Protein AF-A0AAN4SB08-F1 (afdb_monomer)

Sequence (78 aa):
MTSYQSVQTKQTSASGQAHIIQNDAEALEVAKQFAEQFKKTAVERDAKRILPYTEIDALSQSGLWAITVPKQYGGAEV

Solvent-accessible surface area (backbone atoms only — not comparable to full-atom values): 4825 Å² total; per-residue (Å²): 136,86,81,78,78,79,80,77,78,73,76,84,65,85,68,72,84,51,40,74,41,82,42,59,68,58,48,53,50,54,52,50,54,50,50,61,59,46,60,75,49,45,65,60,32,60,76,68,69,54,81,62,59,70,59,51,53,53,46,61,41,57,22,67,84,28,33,84,32,50,56,94,79,71,25,27,55,89

Foldseek 3Di:
DDDDDPPPPPPPPPDPAADAAADPVLLVVLVVVLCVVCVVCVVVCVVVVPDPPVSVVVVRSNLNVQACPDVVVVHRND

Radius of gyration: 15.52 Å; Cα contacts (8 Å, |Δi|>4): 64; chains: 1; bounding box: 47×26×37 Å

pLDDT: mean 79.44, std 12.69, range [44.5, 93.19]

Mean predicted aligned error: 8.57 Å

Structure (mmCIF, N/CA/C/O backbone):
data_AF-A0AAN4SB08-F1
#
_entry.id   AF-A0AAN4SB08-F1
#
loop_
_atom_site.group_PDB
_atom_site.id
_atom_site.type_symbol
_atom_site.label_atom_id
_atom_site.label_alt_id
_atom_site.label_comp_id
_atom_site.label_asym_id
_atom_site.label_entity_id
_atom_site.label_seq_id
_atom_site.pdbx_PDB_ins_code
_atom_site.Cartn_x
_atom_site.Cartn_y
_atom_site.Cartn_z
_atom_site.occupancy
_atom_site.B_iso_or_equiv
_atom_site.auth_seq_id
_atom_site.auth_comp_id
_atom_site.auth_asym_id
_atom_site.auth_atom_id
_atom_site.pdbx_PDB_model_num
ATOM 1 N N . MET A 1 1 ? 31.091 -14.921 -10.393 1.00 44.50 1 MET A N 1
ATOM 2 C CA . MET A 1 1 ? 31.336 -13.831 -9.427 1.00 44.50 1 MET A CA 1
ATOM 3 C C . MET A 1 1 ? 30.101 -12.938 -9.463 1.00 44.50 1 MET A C 1
ATOM 5 O O . MET A 1 1 ? 29.992 -12.091 -10.337 1.00 44.50 1 MET A O 1
ATOM 9 N N . THR A 1 2 ? 29.086 -13.253 -8.655 1.00 53.81 2 THR A N 1
ATOM 10 C CA . THR A 1 2 ? 27.779 -12.576 -8.714 1.00 53.81 2 THR A CA 1
ATOM 11 C C . THR A 1 2 ? 27.869 -11.281 -7.920 1.00 53.81 2 THR A C 1
ATOM 13 O O . THR A 1 2 ? 28.003 -11.315 -6.700 1.00 53.81 2 THR A O 1
ATOM 16 N N . SER A 1 3 ? 27.858 -10.148 -8.621 1.00 66.25 3 SER A N 1
ATOM 17 C CA . SER A 1 3 ? 27.832 -8.826 -7.999 1.00 66.25 3 SER A CA 1
ATOM 18 C C . SER A 1 3 ? 26.439 -8.585 -7.419 1.00 66.25 3 SER A C 1
ATOM 20 O O . SER A 1 3 ? 25.457 -8.580 -8.159 1.00 66.25 3 SER A O 1
ATOM 22 N N . TYR A 1 4 ? 26.344 -8.408 -6.103 1.00 66.56 4 TYR A N 1
ATOM 23 C CA . TYR A 1 4 ? 25.108 -7.978 -5.454 1.00 66.56 4 TYR A CA 1
ATOM 24 C C . TYR A 1 4 ? 24.916 -6.483 -5.706 1.00 66.56 4 TYR A C 1
ATOM 26 O O . TYR A 1 4 ? 25.849 -5.697 -5.540 1.00 66.56 4 TYR A O 1
ATOM 34 N N . GLN A 1 5 ? 23.718 -6.088 -6.132 1.00 61.78 5 GLN A N 1
ATOM 35 C CA . GLN A 1 5 ? 23.372 -4.680 -6.261 1.00 61.78 5 GLN A CA 1
ATOM 36 C C . GLN A 1 5 ? 23.189 -4.103 -4.858 1.00 61.78 5 GLN A C 1
ATOM 38 O O . GLN A 1 5 ? 22.358 -4.584 -4.089 1.00 61.78 5 GLN A O 1
ATOM 43 N N . SER A 1 6 ? 24.010 -3.113 -4.513 1.00 62.62 6 SER A N 1
ATOM 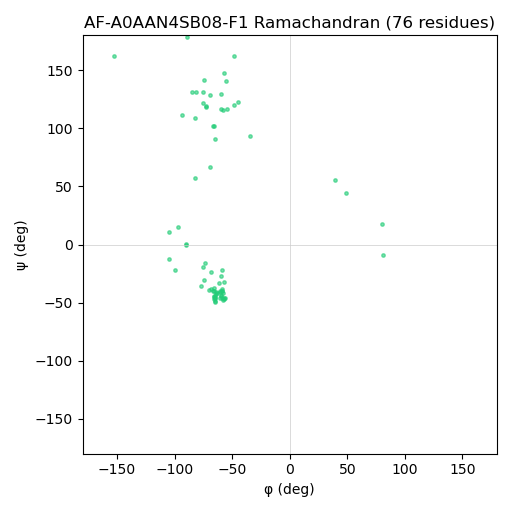44 C CA . SER A 1 6 ? 23.983 -2.431 -3.223 1.00 62.62 6 SER A CA 1
ATOM 45 C C . SER A 1 6 ? 22.575 -1.900 -2.968 1.00 62.62 6 SER A C 1
ATOM 47 O O . SER A 1 6 ? 22.086 -1.061 -3.727 1.00 62.62 6 SER A O 1
ATOM 49 N N . VAL A 1 7 ? 21.912 -2.397 -1.923 1.00 62.59 7 VAL A N 1
ATOM 50 C CA . VAL A 1 7 ? 20.605 -1.885 -1.506 1.00 62.59 7 VAL A CA 1
ATOM 51 C C . VAL A 1 7 ? 20.832 -0.452 -1.033 1.00 62.59 7 VAL A C 1
ATOM 53 O O . VAL A 1 7 ? 21.390 -0.225 0.038 1.00 62.59 7 VAL A O 1
ATOM 56 N N . GLN A 1 8 ? 20.485 0.528 -1.864 1.00 61.06 8 GLN A N 1
ATOM 57 C CA . GLN A 1 8 ? 20.506 1.929 -1.465 1.00 61.06 8 GLN A CA 1
ATOM 58 C C . GLN A 1 8 ? 19.420 2.109 -0.406 1.00 61.06 8 GLN A C 1
ATOM 60 O O . GLN A 1 8 ? 18.233 2.162 -0.722 1.00 61.06 8 GLN A O 1
ATOM 65 N N . THR A 1 9 ? 19.821 2.164 0.863 1.00 57.91 9 THR A N 1
ATOM 66 C CA . THR A 1 9 ? 18.948 2.550 1.971 1.00 57.91 9 THR A CA 1
ATOM 67 C C . THR A 1 9 ? 18.552 4.005 1.755 1.00 57.91 9 THR A C 1
ATOM 69 O O . THR A 1 9 ? 19.277 4.923 2.143 1.00 57.91 9 THR A O 1
ATOM 72 N N . LYS A 1 10 ? 17.433 4.229 1.063 1.00 55.94 10 LYS A N 1
ATOM 73 C CA . LYS A 1 10 ? 16.811 5.547 0.967 1.00 55.94 10 LYS A CA 1
ATOM 74 C C . LYS A 1 10 ? 16.525 5.979 2.407 1.00 55.94 10 LYS A C 1
ATOM 76 O O . LYS A 1 10 ? 15.814 5.278 3.120 1.00 55.94 10 LYS A O 1
ATOM 81 N N . GLN A 1 11 ? 17.179 7.050 2.863 1.00 52.72 11 GLN A N 1
ATOM 82 C CA . GLN A 1 11 ? 16.994 7.593 4.208 1.00 52.72 11 GLN A CA 1
ATOM 83 C C . GLN A 1 11 ? 15.493 7.734 4.471 1.00 52.72 11 GLN A C 1
ATOM 85 O O . GLN A 1 11 ? 14.806 8.450 3.743 1.00 52.72 11 GLN A O 1
ATOM 90 N N . THR A 1 12 ? 14.992 7.045 5.497 1.00 53.38 12 THR A N 1
ATOM 91 C CA . THR A 1 12 ? 13.661 7.257 6.072 1.00 53.38 12 THR A CA 1
ATOM 92 C C . THR A 1 12 ? 13.661 8.613 6.772 1.00 53.38 12 THR A C 1
ATOM 94 O O . THR A 1 12 ? 13.650 8.707 7.997 1.00 53.38 12 THR A O 1
ATOM 97 N N . SER A 1 13 ? 13.782 9.688 5.995 1.00 47.81 13 SER A N 1
ATOM 98 C CA . SER A 1 13 ? 13.492 11.037 6.455 1.00 47.81 13 SER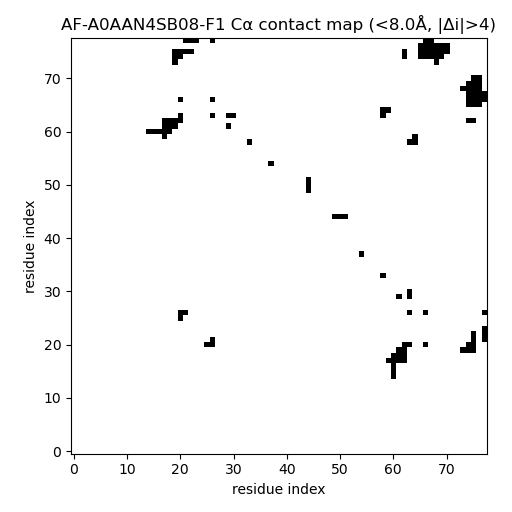 A CA 1
ATOM 99 C C . SER A 1 13 ? 12.038 11.011 6.888 1.00 47.81 13 SER A C 1
ATOM 101 O O . SER A 1 13 ? 11.198 10.704 6.048 1.00 47.81 13 SER A O 1
ATOM 103 N N . ALA A 1 14 ? 11.786 11.243 8.180 1.00 54.06 14 ALA A N 1
ATOM 104 C CA . ALA A 1 14 ? 10.482 11.192 8.835 1.00 54.06 14 ALA A CA 1
ATOM 105 C C . ALA A 1 14 ? 9.358 11.674 7.905 1.00 54.06 14 ALA A C 1
ATOM 107 O O . ALA A 1 14 ? 9.116 12.872 7.757 1.00 54.06 14 ALA A O 1
ATOM 108 N N . SER A 1 15 ? 8.729 10.728 7.215 1.00 55.00 15 SER A N 1
ATOM 109 C CA . SER A 1 15 ? 7.581 10.979 6.367 1.00 55.00 15 SER A CA 1
ATOM 110 C C . SER A 1 15 ? 6.392 11.201 7.293 1.00 55.00 15 SER A C 1
ATOM 112 O O . SER A 1 15 ? 6.329 10.611 8.373 1.00 55.00 15 SER A O 1
ATOM 114 N N . GLY A 1 16 ? 5.523 12.142 6.920 1.00 59.94 16 GLY A N 1
ATOM 115 C CA . GLY A 1 16 ? 4.378 12.571 7.720 1.00 59.94 16 GLY A CA 1
ATOM 116 C C . GLY A 1 16 ? 3.553 11.399 8.248 1.00 59.94 16 GLY A C 1
ATOM 117 O O . GLY A 1 16 ? 3.674 10.271 7.773 1.00 59.94 16 GLY A O 1
ATOM 118 N N . GLN A 1 17 ? 2.731 11.662 9.265 1.00 68.00 17 GLN A N 1
ATOM 119 C CA . GLN A 1 17 ? 1.798 10.658 9.777 1.00 68.00 17 GLN A CA 1
ATOM 120 C C . GLN A 1 17 ? 1.096 9.966 8.605 1.00 68.00 17 GLN A C 1
ATOM 122 O O . GLN A 1 17 ? 0.486 10.637 7.772 1.00 68.00 17 GLN A O 1
ATOM 127 N N . ALA A 1 18 ? 1.234 8.638 8.538 1.00 73.19 18 ALA A N 1
ATOM 128 C CA . ALA A 1 18 ? 0.521 7.840 7.558 1.00 73.19 18 ALA A CA 1
ATOM 129 C C . ALA A 1 18 ? -0.976 8.131 7.692 1.00 73.19 18 ALA A C 1
ATOM 131 O O . ALA A 1 18 ? -1.484 8.300 8.806 1.00 73.19 18 ALA A O 1
ATOM 132 N N . HIS A 1 19 ? -1.665 8.218 6.558 1.00 80.88 19 HIS A N 1
ATOM 133 C CA . HIS A 1 19 ? -3.097 8.475 6.548 1.00 80.88 19 HIS A CA 1
ATOM 134 C C . HIS A 1 19 ? -3.819 7.360 7.312 1.00 80.88 19 HIS A C 1
ATOM 136 O O . HIS A 1 19 ? -3.567 6.182 7.068 1.00 80.88 19 HIS A O 1
ATOM 142 N N . ILE A 1 20 ? -4.687 7.717 8.258 1.00 82.06 20 ILE A N 1
ATOM 143 C CA . ILE A 1 20 ? -5.458 6.736 9.028 1.00 82.06 20 ILE A CA 1
ATOM 144 C C . ILE A 1 20 ? -6.798 6.553 8.329 1.00 82.06 20 ILE A C 1
ATOM 146 O O . ILE A 1 20 ? -7.633 7.458 8.336 1.00 82.06 20 ILE A O 1
ATOM 150 N N . ILE A 1 21 ? -6.992 5.371 7.747 1.00 84.38 21 ILE A N 1
ATOM 151 C CA . ILE A 1 21 ? -8.247 4.995 7.099 1.00 84.38 21 ILE A CA 1
ATOM 152 C C . ILE A 1 21 ? -9.330 4.816 8.166 1.00 84.38 21 ILE A C 1
ATOM 154 O O . ILE A 1 21 ? -9.121 4.104 9.146 1.00 84.38 21 ILE A O 1
ATOM 158 N N . GLN A 1 22 ? -10.485 5.463 7.990 1.00 81.06 22 GLN A N 1
ATOM 159 C CA . GLN A 1 22 ? -11.541 5.480 9.016 1.00 81.06 22 GLN A CA 1
ATOM 160 C C . GLN A 1 22 ? -12.689 4.491 8.765 1.00 81.06 22 GLN A C 1
ATOM 162 O O . GLN A 1 22 ? -13.418 4.161 9.703 1.00 81.06 22 GLN A O 1
ATOM 167 N N . ASN A 1 23 ? -12.888 4.051 7.518 1.00 83.25 23 ASN A N 1
ATOM 168 C CA . ASN A 1 23 ? -13.987 3.166 7.120 1.00 83.25 23 ASN A CA 1
ATOM 169 C C . ASN A 1 23 ? -13.629 2.301 5.892 1.00 83.25 23 ASN A C 1
ATOM 171 O O . ASN A 1 23 ? -12.708 2.623 5.139 1.00 83.25 23 ASN A O 1
ATOM 175 N N . ASP A 1 24 ? -14.382 1.219 5.674 1.00 84.88 24 ASP A N 1
ATOM 176 C CA . ASP A 1 24 ? -14.184 0.273 4.568 1.00 84.88 24 ASP A CA 1
ATOM 177 C C . ASP A 1 24 ? -14.281 0.912 3.181 1.00 84.88 24 ASP A C 1
ATOM 179 O O . ASP A 1 24 ? -13.551 0.542 2.260 1.00 84.88 24 ASP A O 1
ATOM 183 N N . ALA A 1 25 ? -15.206 1.862 3.007 1.00 88.25 25 ALA A N 1
ATOM 184 C CA . ALA A 1 25 ? -15.432 2.501 1.717 1.00 88.25 25 ALA A CA 1
ATOM 185 C C . ALA A 1 25 ? -14.198 3.306 1.294 1.00 88.25 25 ALA A C 1
ATOM 187 O O . ALA A 1 25 ? -13.705 3.129 0.181 1.00 88.25 25 ALA A O 1
ATOM 188 N N . GLU A 1 26 ? -13.640 4.089 2.215 1.00 85.56 26 GLU A N 1
ATOM 189 C CA . GLU A 1 26 ? -12.398 4.833 2.036 1.00 85.56 26 GLU A CA 1
ATOM 190 C C . GLU A 1 26 ? -11.233 3.882 1.737 1.00 85.56 26 GLU A C 1
ATOM 192 O O . GLU A 1 26 ? -10.471 4.116 0.799 1.00 85.56 26 GLU A O 1
ATOM 197 N N . A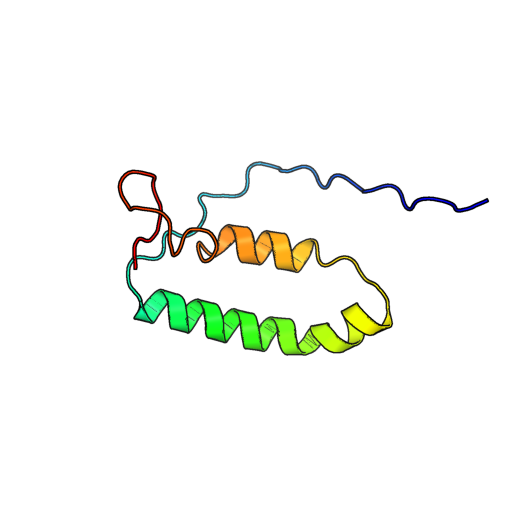LA A 1 27 ? -11.141 2.755 2.453 1.00 87.19 27 ALA A N 1
ATOM 198 C CA . ALA A 1 27 ? -10.124 1.740 2.191 1.00 87.19 27 ALA A CA 1
ATOM 199 C C . ALA A 1 27 ? -10.191 1.218 0.746 1.00 87.19 27 ALA A C 1
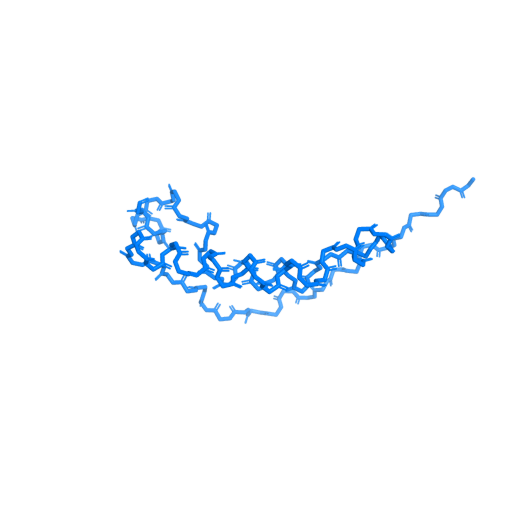ATOM 201 O O . ALA A 1 27 ? -9.174 1.122 0.054 1.00 87.19 27 ALA A O 1
ATOM 202 N N . LEU A 1 28 ? -11.399 0.908 0.268 1.00 90.31 28 LEU A N 1
ATOM 203 C CA . LEU A 1 28 ? -11.630 0.419 -1.088 1.00 90.31 28 LEU A CA 1
ATOM 204 C C . LEU A 1 28 ? -11.364 1.490 -2.149 1.00 90.31 28 LEU A C 1
ATOM 206 O O . LEU A 1 28 ? -10.853 1.163 -3.221 1.00 90.31 28 LEU A O 1
ATOM 210 N N . GLU A 1 29 ? -11.713 2.749 -1.889 1.00 90.62 29 GLU A N 1
ATOM 211 C CA . GLU A 1 29 ? -11.442 3.861 -2.804 1.00 90.62 29 GLU A CA 1
ATOM 212 C C . GLU A 1 29 ? -9.942 4.100 -2.962 1.00 90.62 29 GLU A C 1
ATOM 214 O O . GLU A 1 29 ? -9.440 4.114 -4.090 1.00 90.62 29 GLU A O 1
ATOM 219 N N . VAL A 1 30 ? -9.212 4.188 -1.847 1.00 88.56 30 VAL A N 1
ATOM 220 C CA . VAL A 1 30 ? -7.752 4.339 -1.855 1.00 88.56 30 VAL A CA 1
ATOM 221 C C . VAL A 1 30 ? -7.109 3.140 -2.560 1.00 88.56 30 VAL A C 1
ATOM 223 O O . VAL A 1 30 ? -6.297 3.321 -3.468 1.00 88.56 30 VAL A O 1
ATOM 226 N N . ALA A 1 31 ? -7.525 1.908 -2.246 1.00 89.62 31 ALA A N 1
ATOM 227 C CA . ALA A 1 31 ? -7.002 0.710 -2.905 1.00 89.62 31 ALA A CA 1
ATOM 228 C C . AL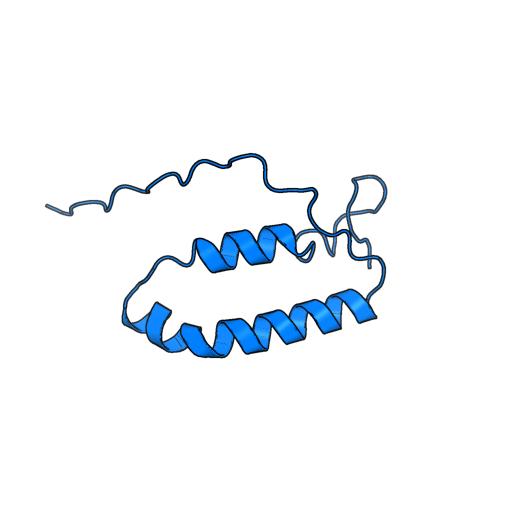A A 1 31 ? -7.210 0.726 -4.430 1.00 89.62 31 ALA A C 1
ATOM 230 O O . ALA A 1 31 ? -6.299 0.370 -5.183 1.00 89.62 31 ALA A O 1
ATOM 231 N N . LYS A 1 32 ? -8.382 1.169 -4.906 1.00 92.56 32 LYS A N 1
ATOM 232 C CA . LYS A 1 32 ? -8.675 1.286 -6.345 1.00 92.56 32 LYS A CA 1
ATOM 233 C C . LYS A 1 32 ? -7.790 2.328 -7.024 1.00 92.56 32 LYS A C 1
ATOM 235 O O . LYS A 1 32 ? -7.208 2.026 -8.065 1.00 92.56 32 LYS A O 1
ATOM 240 N N . GLN A 1 33 ? -7.637 3.508 -6.423 1.00 90.50 33 GLN A N 1
ATOM 241 C CA . GLN A 1 33 ? -6.776 4.565 -6.961 1.00 90.50 33 GLN A CA 1
ATOM 242 C C . GLN A 1 33 ? -5.323 4.088 -7.109 1.00 90.50 33 GLN A C 1
ATOM 244 O O . GLN A 1 33 ? -4.710 4.248 -8.168 1.00 90.50 33 GLN A O 1
ATOM 249 N N . PHE A 1 34 ? -4.793 3.420 -6.081 1.00 88.75 34 PHE A N 1
ATOM 250 C CA . PHE A 1 34 ? -3.453 2.834 -6.117 1.00 88.75 34 PHE A CA 1
ATOM 251 C C . PHE A 1 34 ? -3.323 1.733 -7.176 1.00 88.75 34 PHE A C 1
ATOM 253 O O . PHE A 1 34 ? -2.329 1.694 -7.906 1.00 88.75 34 PHE A O 1
ATOM 260 N N . ALA A 1 35 ? -4.331 0.865 -7.312 1.00 89.44 35 ALA A N 1
ATOM 261 C CA . ALA A 1 35 ? -4.337 -0.183 -8.327 1.00 89.44 35 ALA A CA 1
ATOM 262 C C . ALA A 1 35 ? -4.260 0.396 -9.749 1.00 89.44 35 ALA A C 1
ATOM 264 O O . ALA A 1 35 ? -3.472 -0.084 -10.567 1.00 89.44 35 ALA A O 1
ATOM 265 N N . GLU A 1 36 ? -5.021 1.451 -10.049 1.00 91.75 36 GLU A N 1
ATOM 266 C CA . GLU A 1 36 ? -4.972 2.120 -11.353 1.00 91.75 36 GLU A CA 1
ATOM 267 C C . GLU A 1 36 ? -3.628 2.801 -11.615 1.00 91.75 36 GLU A C 1
ATOM 269 O O . GLU A 1 36 ? -3.106 2.738 -12.733 1.00 91.75 36 GLU A O 1
ATOM 274 N N . GLN A 1 37 ? -3.043 3.430 -10.595 1.00 88.44 37 GLN A N 1
ATOM 275 C CA . GLN A 1 37 ? -1.745 4.083 -10.714 1.00 88.44 37 GLN A CA 1
ATOM 276 C C . GLN A 1 3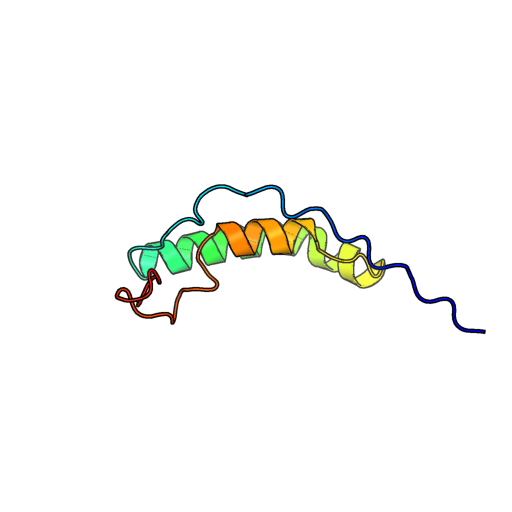7 ? -0.627 3.065 -10.968 1.00 88.44 37 GLN A C 1
ATOM 278 O O . GLN A 1 37 ? 0.174 3.249 -11.886 1.00 88.44 37 GLN A O 1
ATOM 283 N N . PHE A 1 38 ? -0.593 1.968 -10.210 1.00 87.38 38 PHE A N 1
ATOM 284 C CA . PHE A 1 38 ? 0.483 0.976 -10.301 1.00 87.38 38 PHE A CA 1
ATOM 285 C C . PHE A 1 38 ? 0.359 0.117 -11.556 1.00 87.38 38 PHE A C 1
ATOM 287 O O . PHE A 1 38 ? 1.369 -0.289 -12.128 1.00 87.38 38 PHE A O 1
ATOM 294 N N . LYS A 1 39 ? -0.863 -0.121 -12.045 1.00 91.00 39 LYS A N 1
ATOM 295 C CA . LYS A 1 39 ? -1.091 -0.873 -13.285 1.00 91.00 39 LYS A CA 1
ATOM 296 C C . LYS A 1 39 ? -0.380 -0.252 -14.491 1.00 91.00 39 LYS A C 1
ATOM 298 O O . LYS A 1 39 ? 0.060 -0.990 -15.369 1.00 91.00 39 LYS A O 1
ATOM 303 N N . LYS A 1 40 ? -0.229 1.078 -14.526 1.00 89.94 40 LYS A N 1
ATOM 304 C CA . LYS A 1 40 ? 0.433 1.801 -15.627 1.00 89.94 40 LYS A CA 1
ATOM 305 C C . LYS A 1 40 ? 1.926 1.479 -15.731 1.00 89.94 40 LYS A C 1
ATOM 307 O O . LYS A 1 40 ? 2.441 1.378 -16.838 1.00 89.94 40 LYS A O 1
ATOM 312 N N . THR A 1 41 ? 2.609 1.301 -14.600 1.00 86.56 41 THR A N 1
ATOM 313 C CA . THR A 1 41 ? 4.066 1.083 -14.544 1.00 86.56 41 THR A CA 1
ATOM 314 C C . THR A 1 41 ? 4.450 -0.371 -14.262 1.00 86.56 41 THR A C 1
ATOM 316 O O . THR A 1 41 ? 5.604 -0.746 -14.459 1.00 86.56 41 THR A O 1
ATOM 319 N N . ALA A 1 42 ? 3.496 -1.221 -13.858 1.00 89.06 42 ALA A N 1
ATOM 320 C CA . ALA A 1 42 ? 3.746 -2.599 -13.435 1.00 89.06 42 ALA A CA 1
ATOM 321 C C . ALA A 1 42 ? 4.465 -3.453 -14.490 1.00 89.06 42 ALA A C 1
ATOM 323 O O . ALA A 1 42 ? 5.430 -4.134 -14.151 1.00 89.06 42 ALA A O 1
ATOM 324 N N . VAL A 1 43 ? 4.026 -3.398 -15.754 1.00 91.19 43 VAL A N 1
ATOM 325 C CA . VAL A 1 43 ? 4.610 -4.204 -16.844 1.00 91.19 43 VAL A CA 1
ATOM 326 C C . VAL A 1 43 ? 6.053 -3.790 -17.121 1.00 91.19 43 VAL A C 1
ATOM 328 O O . VAL A 1 43 ? 6.934 -4.637 -17.239 1.00 91.19 43 VAL A O 1
ATOM 331 N N . GLU A 1 44 ? 6.313 -2.484 -17.192 1.00 91.12 44 GLU A N 1
ATOM 332 C CA . GLU A 1 44 ? 7.660 -1.968 -17.426 1.00 91.12 44 GLU A CA 1
ATOM 333 C C . GLU A 1 44 ? 8.598 -2.297 -16.258 1.00 91.12 44 GLU A C 1
ATOM 335 O O . GLU A 1 44 ? 9.726 -2.741 -16.479 1.00 91.12 44 GLU A O 1
ATOM 340 N N . ARG A 1 45 ? 8.125 -2.105 -15.021 1.00 90.62 45 ARG A N 1
ATOM 341 C CA . ARG A 1 45 ? 8.879 -2.408 -13.804 1.00 90.62 45 ARG A CA 1
ATOM 342 C C . ARG A 1 45 ? 9.306 -3.870 -13.763 1.00 90.62 45 ARG A C 1
ATOM 344 O O . ARG A 1 45 ? 10.466 -4.149 -13.460 1.00 90.62 45 ARG A O 1
ATOM 351 N N . ASP A 1 46 ? 8.373 -4.774 -14.054 1.00 90.44 46 ASP A N 1
ATOM 352 C CA . ASP A 1 46 ? 8.613 -6.216 -14.052 1.00 90.44 46 ASP A CA 1
ATOM 353 C C . ASP A 1 46 ? 9.624 -6.603 -15.141 1.00 90.44 46 ASP A C 1
ATOM 355 O O . ASP A 1 46 ? 10.662 -7.201 -14.849 1.00 90.44 46 ASP A O 1
ATOM 359 N N . ALA A 1 47 ? 9.412 -6.116 -16.370 1.00 92.25 47 ALA A N 1
ATOM 360 C CA . ALA A 1 47 ? 10.297 -6.379 -17.503 1.00 92.25 47 ALA A CA 1
ATOM 361 C C . ALA A 1 47 ? 11.732 -5.869 -17.276 1.00 92.25 47 ALA A C 1
ATOM 363 O O . ALA A 1 47 ? 12.702 -6.537 -17.639 1.00 92.25 47 ALA A O 1
ATOM 364 N N . LYS A 1 48 ? 11.884 -4.688 -16.666 1.00 93.19 48 LYS A N 1
ATOM 365 C CA . LYS A 1 48 ? 13.187 -4.054 -16.410 1.00 93.19 48 LYS A CA 1
ATOM 366 C C . LYS A 1 48 ? 13.799 -4.435 -15.055 1.00 93.19 48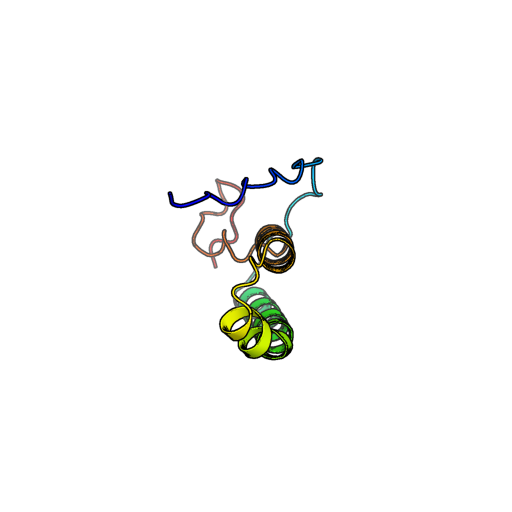 LYS A C 1
ATOM 368 O O . LYS A 1 48 ? 14.888 -3.956 -14.744 1.00 93.19 48 LYS A O 1
ATOM 373 N N . ARG A 1 49 ? 13.131 -5.277 -14.251 1.00 89.44 49 ARG A N 1
ATOM 374 C CA . ARG A 1 49 ? 13.516 -5.624 -12.867 1.00 89.44 49 ARG A CA 1
ATOM 375 C C . ARG A 1 49 ? 13.837 -4.396 -12.004 1.00 89.44 49 ARG A C 1
ATOM 377 O O . ARG A 1 49 ? 14.827 -4.366 -11.273 1.00 89.44 49 ARG A O 1
ATOM 384 N N . ILE A 1 50 ? 12.995 -3.371 -12.104 1.00 87.31 50 ILE A N 1
ATOM 385 C CA . ILE A 1 50 ? 13.139 -2.134 -11.330 1.00 87.31 50 ILE A CA 1
ATOM 386 C C . ILE A 1 50 ? 12.559 -2.352 -9.929 1.00 87.31 50 ILE A C 1
ATOM 388 O O . ILE A 1 50 ? 11.434 -2.828 -9.782 1.00 87.31 50 ILE A O 1
ATOM 392 N N . LEU A 1 51 ? 13.314 -1.981 -8.893 1.00 87.12 51 LEU A N 1
ATOM 393 C CA . LEU A 1 51 ? 12.850 -2.052 -7.506 1.00 87.12 51 LEU A CA 1
ATOM 394 C C . LEU A 1 51 ? 11.858 -0.904 -7.209 1.00 87.12 51 LEU A C 1
ATOM 396 O O . LEU A 1 51 ? 12.239 0.262 -7.345 1.00 87.12 51 LEU A O 1
ATOM 400 N N . PRO A 1 52 ? 10.611 -1.198 -6.789 1.00 86.38 52 PRO A N 1
ATOM 401 C CA . PRO A 1 52 ? 9.538 -0.208 -6.627 1.00 86.38 52 PRO A CA 1
ATOM 402 C C . PRO A 1 52 ? 9.597 0.553 -5.296 1.00 86.38 52 PRO A C 1
ATOM 404 O O . PRO A 1 52 ? 8.652 0.529 -4.509 1.00 86.38 52 PRO A O 1
ATOM 407 N N . TYR A 1 53 ? 10.710 1.220 -5.000 1.00 85.44 53 TYR A N 1
ATOM 408 C CA . TYR A 1 53 ? 10.842 1.960 -3.739 1.00 85.44 53 TYR A CA 1
ATOM 409 C C . TYR A 1 53 ? 9.798 3.073 -3.602 1.00 85.44 53 TYR A C 1
ATOM 411 O O . TYR A 1 53 ? 9.218 3.257 -2.538 1.00 85.44 53 TYR A O 1
ATOM 419 N N . THR A 1 54 ? 9.530 3.796 -4.689 1.00 84.19 54 THR A N 1
ATOM 420 C CA . THR A 1 54 ? 8.568 4.905 -4.728 1.00 84.19 54 THR A CA 1
ATOM 421 C C . THR A 1 54 ? 7.136 4.463 -4.461 1.00 84.19 54 THR A C 1
ATOM 423 O O . THR A 1 54 ? 6.410 5.116 -3.718 1.00 84.19 54 THR A O 1
ATOM 426 N N . GLU A 1 55 ? 6.730 3.343 -5.045 1.00 85.44 55 GLU A N 1
ATOM 427 C CA . GLU A 1 55 ? 5.408 2.762 -4.865 1.00 85.44 55 GLU A CA 1
ATOM 428 C C . GLU A 1 55 ? 5.238 2.203 -3.452 1.00 85.44 55 GLU A C 1
ATOM 430 O O . GLU A 1 55 ? 4.175 2.367 -2.859 1.00 85.44 55 GLU A O 1
ATOM 435 N N . ILE A 1 56 ? 6.284 1.583 -2.895 1.00 86.19 56 ILE A N 1
ATOM 436 C CA . ILE A 1 56 ? 6.271 1.096 -1.510 1.00 86.19 56 ILE A CA 1
ATOM 437 C C . ILE A 1 56 ? 6.155 2.265 -0.528 1.00 86.19 56 ILE A C 1
ATOM 439 O O . ILE A 1 56 ? 5.337 2.195 0.387 1.00 86.19 56 ILE A O 1
ATOM 443 N N . ASP A 1 57 ? 6.909 3.347 -0.737 1.00 85.62 57 ASP A N 1
ATOM 444 C CA . ASP A 1 57 ? 6.804 4.559 0.084 1.00 85.62 57 ASP A CA 1
ATOM 445 C C . ASP A 1 57 ? 5.374 5.123 0.045 1.00 85.62 57 ASP A C 1
ATOM 447 O O . ASP A 1 57 ? 4.784 5.399 1.088 1.00 85.62 57 ASP A O 1
ATOM 451 N N . ALA A 1 58 ? 4.781 5.241 -1.147 1.00 85.06 58 ALA A N 1
ATOM 452 C CA . ALA A 1 58 ? 3.416 5.743 -1.304 1.00 85.06 58 ALA A CA 1
ATOM 453 C C . ALA A 1 58 ? 2.374 4.827 -0.637 1.00 85.06 58 ALA A C 1
ATOM 455 O O . ALA A 1 58 ? 1.453 5.309 0.021 1.00 85.06 58 ALA A O 1
ATOM 456 N N . LEU A 1 59 ? 2.537 3.508 -0.763 1.00 86.25 59 LEU A N 1
ATOM 457 C CA . LEU A 1 59 ? 1.643 2.535 -0.143 1.00 86.25 59 LEU A CA 1
ATOM 458 C C . LEU A 1 59 ? 1.750 2.567 1.390 1.00 86.25 59 LEU A C 1
ATOM 460 O O . LEU A 1 59 ? 0.727 2.534 2.068 1.00 86.25 59 LEU A O 1
ATOM 464 N N . SER A 1 60 ? 2.960 2.708 1.932 1.00 84.94 60 SER A N 1
ATOM 465 C CA . SER A 1 60 ? 3.200 2.876 3.371 1.00 84.94 60 SER A CA 1
ATOM 466 C C . SER A 1 60 ? 2.484 4.114 3.930 1.00 84.94 60 SER A C 1
ATOM 468 O O . SER A 1 60 ? 1.869 4.059 4.992 1.00 84.94 60 SER A O 1
ATOM 470 N N . GLN A 1 61 ? 2.473 5.216 3.174 1.00 85.44 61 GLN A N 1
ATOM 471 C CA . GLN A 1 61 ? 1.799 6.460 3.567 1.00 85.44 61 GLN A CA 1
ATOM 472 C C . GLN A 1 61 ? 0.268 6.415 3.445 1.00 85.44 61 GLN A C 1
ATOM 474 O O . GLN A 1 61 ? -0.415 7.218 4.077 1.00 85.44 61 GLN A O 1
ATOM 479 N N . SER A 1 62 ? -0.283 5.484 2.662 1.00 83.94 62 SER A N 1
ATOM 480 C CA . SER A 1 62 ? -1.729 5.393 2.405 1.00 83.94 62 SER A CA 1
ATOM 481 C C . SER A 1 62 ? -2.561 4.858 3.576 1.00 83.94 62 SER A C 1
ATOM 483 O O . SER A 1 62 ? -3.783 4.963 3.543 1.00 83.94 62 SER A O 1
ATOM 485 N N . GLY A 1 63 ? -1.928 4.228 4.571 1.00 83.88 63 GLY A N 1
ATOM 486 C CA . GLY A 1 63 ? -2.630 3.565 5.675 1.00 83.88 63 GLY A CA 1
ATOM 487 C C . GLY A 1 63 ? -3.159 2.165 5.361 1.00 83.88 63 GLY A C 1
ATOM 488 O O . GLY A 1 63 ? -3.533 1.440 6.281 1.00 83.88 63 GLY A O 1
ATOM 489 N N . LEU A 1 64 ? -3.126 1.727 4.094 1.00 86.38 64 LEU A N 1
ATOM 490 C CA . LEU A 1 64 ? -3.636 0.413 3.673 1.00 86.38 64 LEU A CA 1
ATOM 491 C C . LEU A 1 64 ? -2.939 -0.770 4.362 1.00 86.38 64 LEU A C 1
ATOM 493 O O . LEU A 1 64 ? -3.544 -1.824 4.531 1.00 86.38 64 LEU A O 1
ATOM 497 N N . TRP A 1 65 ? -1.681 -0.624 4.787 1.00 86.50 65 TRP A N 1
ATOM 498 C CA . TRP A 1 65 ? -0.966 -1.681 5.520 1.00 86.50 65 TRP A CA 1
ATOM 499 C C . TRP A 1 65 ? -1.525 -1.929 6.922 1.00 86.50 65 TRP A C 1
ATOM 501 O O . TRP A 1 65 ? -1.358 -3.020 7.461 1.00 86.50 65 TRP A O 1
ATOM 511 N N . ALA A 1 66 ? -2.200 -0.936 7.499 1.00 85.94 66 ALA A N 1
ATOM 512 C CA . ALA A 1 66 ? -2.794 -1.018 8.823 1.00 85.94 66 ALA A CA 1
ATOM 513 C C . ALA A 1 66 ? -4.292 -1.369 8.781 1.00 85.94 66 ALA A C 1
ATOM 515 O O . ALA A 1 66 ? -4.974 -1.214 9.792 1.00 85.94 66 ALA A O 1
ATOM 516 N N . ILE A 1 67 ? -4.811 -1.847 7.639 1.00 84.94 67 ILE A N 1
ATOM 517 C CA . ILE A 1 67 ? -6.247 -2.109 7.459 1.00 84.94 67 ILE A CA 1
ATOM 518 C C . ILE A 1 67 ? -6.790 -3.127 8.477 1.00 84.94 67 ILE A C 1
ATOM 520 O O . ILE A 1 67 ? -7.833 -2.911 9.080 1.00 84.94 67 ILE A O 1
ATOM 524 N N . 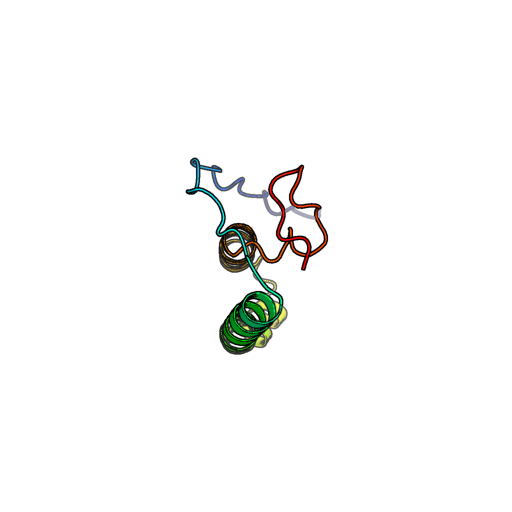THR A 1 68 ? -6.017 -4.178 8.765 1.00 83.50 68 THR A N 1
ATOM 525 C CA . THR A 1 68 ? -6.366 -5.218 9.746 1.00 83.50 68 THR A CA 1
ATOM 526 C C . THR A 1 68 ? -5.880 -4.909 11.16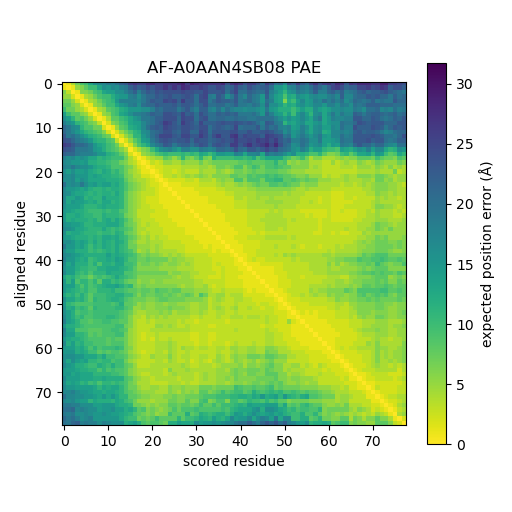3 1.00 83.50 68 THR A C 1
ATOM 528 O O . THR A 1 68 ? -6.015 -5.746 12.055 1.00 83.50 68 THR A O 1
ATOM 531 N N . VAL A 1 69 ? -5.211 -3.772 11.373 1.00 83.75 69 VAL A N 1
ATOM 532 C CA . VAL A 1 69 ? -4.628 -3.424 12.673 1.00 83.75 69 VAL A CA 1
ATOM 533 C C . VAL A 1 69 ? -5.704 -2.763 13.535 1.00 83.75 69 VAL A C 1
ATOM 535 O O . VAL A 1 69 ? -6.352 -1.830 13.062 1.00 83.75 69 VAL A O 1
ATOM 538 N N . PRO A 1 70 ? -5.874 -3.196 14.797 1.00 82.50 70 PRO A N 1
ATOM 539 C CA . PRO A 1 70 ? -6.851 -2.604 15.695 1.00 82.50 70 PRO A CA 1
ATOM 540 C C . PRO A 1 70 ? -6.681 -1.093 15.923 1.00 82.50 70 PRO A C 1
ATOM 542 O O . PRO A 1 70 ? -5.554 -0.594 16.017 1.00 82.50 70 PRO A O 1
ATOM 545 N N . LYS A 1 71 ? -7.790 -0.372 16.137 1.00 81.25 71 LYS A N 1
ATOM 546 C CA . LYS A 1 71 ? -7.804 1.090 16.377 1.00 81.25 71 LYS A CA 1
ATOM 547 C C . LYS A 1 71 ? -7.025 1.480 17.629 1.00 81.25 71 LYS A C 1
ATOM 549 O O . LYS A 1 71 ? -6.366 2.516 17.656 1.00 81.25 71 LYS A O 1
ATOM 554 N N . GLN A 1 72 ? -7.030 0.613 18.644 1.00 82.56 72 GLN A N 1
ATOM 555 C CA . GLN A 1 72 ? -6.239 0.774 19.874 1.00 82.56 72 GLN A CA 1
ATOM 556 C C . GLN A 1 72 ? -4.721 0.866 19.627 1.00 82.56 72 GLN A C 1
ATOM 558 O O . GLN A 1 72 ? -4.003 1.419 20.456 1.00 82.56 72 GLN A O 1
ATOM 563 N N . TYR A 1 73 ? -4.235 0.358 18.491 1.00 80.00 73 TYR A N 1
ATOM 564 C CA . TYR A 1 73 ? -2.833 0.439 18.078 1.00 80.00 73 TYR A CA 1
ATOM 565 C C . TYR A 1 73 ? -2.600 1.480 16.969 1.00 80.00 73 TYR A C 1
ATOM 567 O O . TYR A 1 73 ? -1.518 1.517 16.388 1.00 80.00 73 TYR A O 1
ATOM 575 N N . GLY A 1 74 ? -3.595 2.326 16.671 1.00 71.31 74 GLY A N 1
ATOM 576 C CA . GLY A 1 74 ? -3.522 3.347 15.622 1.00 71.31 74 GLY A CA 1
ATOM 577 C C . GLY A 1 74 ? -3.760 2.825 14.201 1.00 71.31 74 GLY A C 1
ATOM 578 O O . GLY A 1 74 ? -3.372 3.494 13.247 1.00 71.31 74 GLY A O 1
ATOM 579 N N . GLY A 1 75 ? -4.356 1.635 14.052 1.00 78.06 75 GLY A N 1
ATOM 580 C CA . GLY A 1 75 ? -4.750 1.072 12.759 1.00 78.06 75 GLY A CA 1
ATOM 581 C C . GLY A 1 75 ? -6.163 1.454 12.318 1.00 78.06 75 GLY A C 1
ATOM 582 O O . GLY A 1 75 ? -6.881 2.150 13.039 1.00 78.06 75 GLY A O 1
ATOM 583 N N . ALA A 1 76 ? -6.558 0.995 11.128 1.00 77.31 76 ALA A N 1
ATOM 584 C CA . ALA A 1 76 ? -7.866 1.318 10.560 1.00 77.31 76 ALA A CA 1
ATOM 585 C C . ALA A 1 76 ? -9.003 0.495 11.193 1.00 77.31 76 ALA A C 1
ATOM 587 O O . ALA A 1 76 ? -10.085 1.040 11.395 1.00 77.31 76 ALA A O 1
ATOM 588 N N . GLU A 1 77 ? -8.749 -0.775 11.550 1.00 72.69 77 GLU A N 1
ATOM 589 C CA . GLU A 1 77 ? -9.742 -1.747 12.053 1.00 72.69 77 GLU A CA 1
ATOM 590 C C . GLU A 1 77 ? -11.082 -1.642 11.308 1.00 72.69 77 GLU A C 1
ATOM 592 O O . GLU A 1 77 ? -12.125 -1.361 11.911 1.00 72.69 77 GLU A O 1
ATOM 597 N N . VAL A 1 78 ? -11.005 -1.769 9.982 1.00 64.75 78 VAL A N 1
ATOM 598 C CA . VAL A 1 78 ? -12.156 -1.763 9.070 1.00 64.75 78 VAL A CA 1
ATOM 599 C C . VAL A 1 78 ? -12.432 -3.183 8.596 1.00 64.75 78 VAL A C 1
ATOM 601 O O . VAL A 1 78 ? -11.456 -3.871 8.209 1.00 64.75 78 VAL A O 1
#

Secondary structure (DSSP, 8-state):
--PPPP----------------SHHHHHHHHHHHHHHHHHHHHHHHHTT---HHHHHHHHHTSGGGTTS-GGGT----